Protein AF-A0A1Q6I5L0-F1 (afdb_monomer_lite)

pLDDT: mean 77.35, std 19.8, range [38.97, 95.56]

Secondary structure (DSSP, 8-state):
-HHHHHHHHHHHHHHHHHHHTHHHHTTS-S-------B-TTSPEEE-GGGS-HHHHHHHHH-GGGTT-EEEEEEEESSTTS-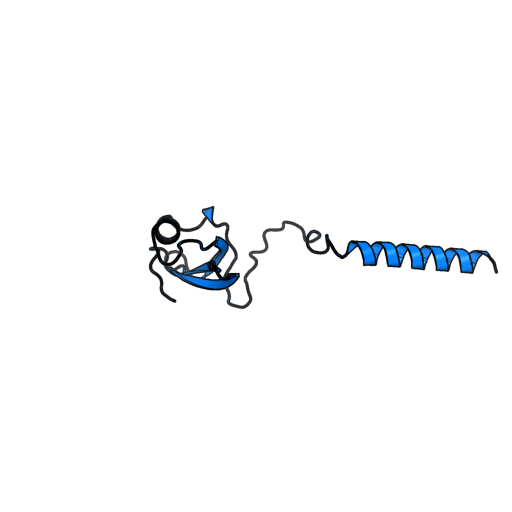EEEEEEE-TTS-EEEEEEETTS-B--

Radius of gyration: 22.48 Å; chains: 1; bounding box: 51×49×53 Å

Foldseek 3Di:
DVVVVVVVVVVVVVVVVVVVVCPPPPPPPDDPPPPQPQDPVRWGWDDPVPAAPQQVCLCVPPPVCVQKDWDTWTWHDDVPFIKIKTWIQHNVRDIDIFIATSNNHTPD

Sequence (108 aa):
MKKIVLALVVAVVACVVVFASQDVKCRQAAVYSSFEQVTPDGFRRIDMQNLPHAVLRTMGTSSSYEGCTFEGAYMMGNPGHETYKIEICNPDRSEGFVLMNGRGEVIK

Structure (mmCIF, N/CA/C/O backbone):
data_AF-A0A1Q6I5L0-F1
#
_entry.id   AF-A0A1Q6I5L0-F1
#
loop_
_atom_site.group_PDB
_atom_site.id
_atom_site.type_symbol
_atom_site.label_atom_id
_atom_site.label_alt_id
_atom_site.label_comp_id
_atom_site.label_asym_id
_atom_site.label_entity_id
_atom_site.label_seq_id
_atom_site.pdbx_PDB_ins_code
_atom_site.Cartn_x
_atom_site.Cartn_y
_atom_site.Cartn_z
_atom_site.occupancy
_atom_site.B_iso_or_equiv
_atom_site.auth_seq_id
_atom_site.auth_comp_id
_atom_site.auth_asym_id
_atom_site.auth_atom_id
_atom_site.pdbx_PDB_model_num
ATOM 1 N N . MET A 1 1 ? 33.584 37.411 41.789 1.00 56.94 1 MET A N 1
ATOM 2 C CA . MET A 1 1 ? 33.238 37.565 40.354 1.00 56.94 1 MET A CA 1
ATOM 3 C C . MET A 1 1 ? 33.597 36.363 39.459 1.00 56.94 1 MET A C 1
ATOM 5 O O . MET A 1 1 ? 32.933 36.190 38.453 1.00 56.94 1 MET A O 1
ATOM 9 N N . LYS A 1 2 ? 34.561 35.481 39.794 1.00 54.94 2 LYS A N 1
ATOM 10 C CA . LYS A 1 2 ? 34.937 34.333 38.923 1.00 54.94 2 LYS A CA 1
ATOM 11 C C . LYS A 1 2 ? 33.932 33.162 38.857 1.00 54.94 2 LYS A C 1
ATOM 13 O O . LYS A 1 2 ? 33.927 32.438 37.871 1.00 54.94 2 LYS A O 1
ATOM 18 N N . LYS A 1 3 ? 33.070 32.973 39.867 1.00 54.59 3 LYS A N 1
ATOM 19 C CA . LYS A 1 3 ? 32.138 31.823 39.916 1.00 54.59 3 LYS A CA 1
ATOM 20 C C . LYS A 1 3 ? 30.926 31.953 38.980 1.00 54.59 3 LYS A C 1
ATOM 22 O O . LYS A 1 3 ? 30.424 30.942 38.510 1.00 54.59 3 LYS A O 1
ATOM 27 N N . ILE A 1 4 ? 30.500 33.183 38.681 1.00 62.97 4 ILE A N 1
ATOM 28 C CA . ILE A 1 4 ? 29.345 33.452 37.806 1.00 62.97 4 ILE A CA 1
ATOM 29 C C . ILE A 1 4 ? 29.703 33.156 36.344 1.00 62.97 4 ILE A C 1
ATOM 31 O O . ILE A 1 4 ? 28.917 32.551 35.625 1.00 62.97 4 ILE A O 1
ATOM 35 N N . VAL A 1 5 ? 30.927 33.504 35.932 1.00 59.72 5 VAL A N 1
ATOM 36 C CA . VAL A 1 5 ? 31.419 33.257 34.567 1.00 59.72 5 VAL A CA 1
ATOM 37 C C . VAL A 1 5 ? 31.544 31.758 34.293 1.00 59.72 5 VAL A C 1
ATOM 39 O O . VAL A 1 5 ? 31.119 31.296 33.240 1.00 59.72 5 VAL A O 1
ATOM 42 N N . LEU A 1 6 ? 32.048 30.981 35.260 1.00 60.00 6 LEU A N 1
ATOM 43 C CA . LEU A 1 6 ? 32.132 29.525 35.119 1.00 60.00 6 LEU A CA 1
ATOM 44 C C . LEU A 1 6 ? 30.745 28.880 34.974 1.00 60.00 6 LEU A C 1
ATOM 46 O O . LEU A 1 6 ? 30.565 28.013 34.126 1.00 60.00 6 LEU A O 1
ATOM 50 N N . ALA A 1 7 ? 29.764 29.325 35.765 1.00 59.91 7 ALA A N 1
ATOM 51 C CA . ALA A 1 7 ? 28.401 28.801 35.701 1.00 59.91 7 ALA A CA 1
ATOM 52 C C . ALA A 1 7 ? 27.729 29.094 34.349 1.00 59.91 7 ALA A C 1
ATOM 54 O O . ALA A 1 7 ? 27.056 28.226 33.798 1.00 59.91 7 ALA A O 1
ATOM 55 N N . LEU A 1 8 ? 27.960 30.283 33.784 1.00 60.88 8 LEU A N 1
ATOM 56 C CA . LEU A 1 8 ? 27.415 30.657 32.481 1.00 60.88 8 LEU A CA 1
ATOM 57 C C . LEU A 1 8 ? 28.020 29.812 31.348 1.00 60.88 8 LEU A C 1
ATOM 59 O O . LEU A 1 8 ? 27.297 29.340 30.478 1.00 60.88 8 LEU A O 1
ATOM 63 N N . VAL A 1 9 ? 29.334 29.565 31.386 1.00 58.66 9 VAL A N 1
ATOM 64 C CA . VAL A 1 9 ? 30.020 28.743 30.375 1.00 58.66 9 VAL A CA 1
ATOM 65 C C . VAL A 1 9 ? 29.548 27.289 30.436 1.00 58.66 9 VAL A C 1
ATOM 67 O O . VAL A 1 9 ? 29.273 26.700 29.396 1.00 58.66 9 VAL A O 1
ATOM 70 N N . VAL A 1 10 ? 29.371 26.724 31.634 1.00 59.53 10 VAL A N 1
ATOM 71 C CA . VAL A 1 10 ? 28.842 25.357 31.793 1.00 59.53 10 VAL A CA 1
ATOM 72 C C . VAL A 1 10 ? 27.399 25.253 31.289 1.00 59.53 10 VAL A C 1
ATOM 74 O O . VAL A 1 10 ? 27.066 24.287 30.606 1.00 59.53 10 VAL A O 1
ATOM 77 N N . ALA A 1 11 ? 26.558 26.257 31.554 1.00 60.03 11 ALA A N 1
ATOM 78 C CA . ALA A 1 11 ? 25.178 26.278 31.072 1.00 60.03 11 ALA A CA 1
ATOM 79 C C . ALA A 1 11 ? 25.093 26.376 29.539 1.00 60.03 11 ALA A C 1
ATOM 81 O O . ALA A 1 11 ? 24.306 25.664 28.919 1.00 60.03 11 ALA A O 1
ATOM 82 N N . VAL A 1 12 ? 25.930 27.208 28.913 1.00 58.88 12 VAL A N 1
ATOM 83 C CA . VAL A 1 12 ? 25.960 27.356 27.449 1.00 58.88 12 VAL A CA 1
ATOM 84 C C . VAL A 1 12 ? 26.507 26.094 26.780 1.00 58.88 12 VAL A C 1
ATOM 86 O O . VAL A 1 12 ? 25.916 25.623 25.813 1.00 58.88 12 VAL A O 1
ATOM 89 N N . VAL A 1 13 ? 27.569 25.486 27.322 1.00 56.56 13 VAL A N 1
ATOM 90 C CA . VAL A 1 13 ? 28.119 24.224 26.796 1.00 56.56 13 VAL A CA 1
ATOM 91 C C . VAL A 1 13 ? 27.100 23.087 26.921 1.00 56.56 13 VAL A C 1
ATOM 93 O O . VAL A 1 13 ? 26.912 22.341 25.965 1.00 56.56 13 VAL A O 1
ATOM 96 N N . ALA A 1 14 ? 26.363 22.995 28.033 1.00 55.25 14 ALA A N 1
ATOM 97 C CA . ALA A 1 14 ? 25.277 22.023 28.171 1.00 55.25 14 ALA A CA 1
ATOM 98 C C . ALA A 1 14 ? 24.146 22.258 27.150 1.00 55.25 14 ALA A C 1
ATOM 100 O O . ALA A 1 14 ? 23.644 21.303 26.561 1.00 55.25 14 ALA A O 1
ATOM 101 N N . CYS A 1 15 ? 23.783 23.516 26.883 1.00 55.28 15 CYS A N 1
ATOM 102 C CA . CYS A 1 15 ? 22.746 23.854 25.906 1.00 55.28 15 CYS A CA 1
ATOM 103 C C . CYS A 1 15 ? 23.163 23.497 24.466 1.00 55.28 15 CYS A C 1
ATOM 105 O O . CYS A 1 15 ? 22.363 22.964 23.699 1.00 55.2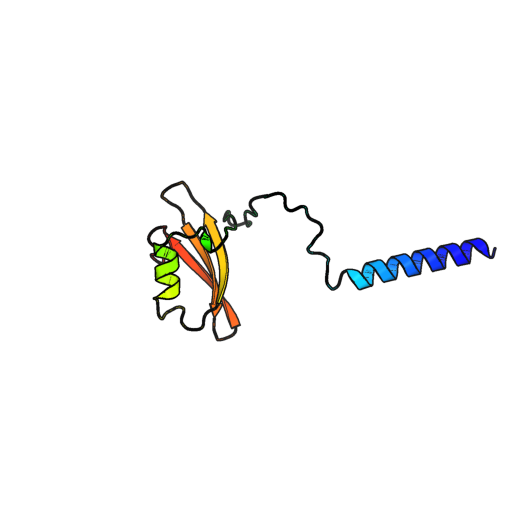8 15 CYS A O 1
ATOM 107 N N . VAL A 1 16 ? 24.433 23.717 24.107 1.00 53.78 16 VAL A N 1
ATOM 108 C CA . VAL A 1 16 ? 24.966 23.406 22.768 1.00 53.78 16 VAL A CA 1
ATOM 109 C C . VAL A 1 16 ? 25.084 21.892 22.536 1.00 53.78 16 VAL A C 1
ATOM 111 O O . VAL A 1 16 ? 24.785 21.424 21.439 1.00 53.78 16 VAL A O 1
ATOM 114 N N . VAL A 1 17 ? 25.430 21.099 23.559 1.00 52.78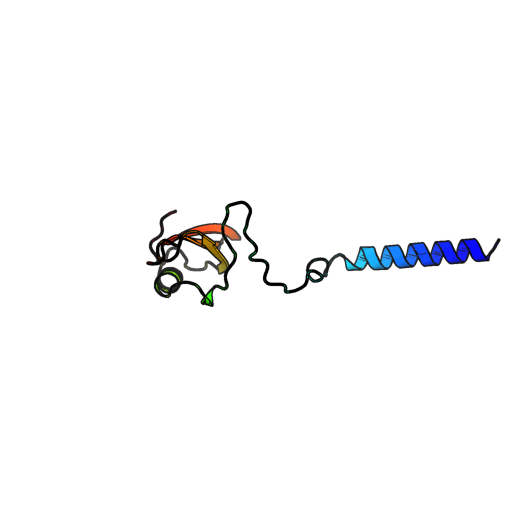 17 VAL A N 1
ATOM 115 C CA . VAL A 1 17 ? 25.481 19.623 23.450 1.00 52.78 17 VAL A CA 1
ATOM 116 C C . VAL A 1 17 ? 24.079 19.015 23.289 1.00 52.78 17 VAL A C 1
ATOM 118 O O . VAL A 1 17 ? 23.911 18.031 22.563 1.00 52.78 17 VAL A O 1
ATOM 121 N N . VAL A 1 18 ? 23.055 19.626 23.898 1.00 50.69 18 VAL A N 1
ATOM 122 C CA . VAL A 1 18 ? 21.653 19.226 23.700 1.00 50.69 18 VAL A CA 1
ATOM 123 C C . VAL A 1 18 ? 21.173 19.585 22.291 1.00 50.69 18 VAL A C 1
ATOM 125 O O . VAL A 1 18 ? 20.559 18.738 21.653 1.00 50.69 18 VAL A O 1
ATOM 128 N N . PHE A 1 19 ? 21.505 20.768 21.763 1.00 49.09 19 PHE A N 1
ATOM 129 C CA . PHE A 1 19 ? 21.096 21.183 20.411 1.00 49.09 19 PHE A CA 1
ATOM 130 C C . PHE A 1 19 ? 21.821 20.435 19.278 1.00 49.09 19 PHE A C 1
ATOM 132 O O . PHE A 1 19 ? 21.206 20.171 18.251 1.00 49.09 19 PHE A O 1
ATOM 139 N N . ALA A 1 20 ? 23.075 20.010 19.465 1.00 48.03 20 ALA A N 1
ATOM 140 C CA . ALA A 1 20 ? 23.793 19.207 18.466 1.00 48.03 20 ALA A CA 1
ATOM 141 C C . ALA A 1 20 ? 23.367 17.721 18.437 1.00 48.03 20 ALA A C 1
ATOM 143 O O . ALA A 1 20 ? 23.617 17.031 17.454 1.00 48.03 20 ALA A O 1
ATOM 144 N N . SER A 1 21 ? 22.701 17.219 19.486 1.00 49.84 21 SER A N 1
ATOM 145 C CA . SER A 1 21 ? 22.176 15.839 19.535 1.00 49.84 21 SER A CA 1
ATOM 146 C C . SER A 1 21 ? 20.725 15.712 19.050 1.00 49.84 21 SER A C 1
ATOM 148 O O . SER A 1 21 ? 20.213 14.595 18.932 1.00 49.84 21 SER A O 1
ATOM 150 N N . GLN A 1 22 ? 20.051 16.828 18.743 1.00 44.88 22 GLN A N 1
ATOM 151 C CA . GLN A 1 22 ? 18.711 16.800 18.140 1.00 44.88 22 GLN A CA 1
ATOM 152 C C . GLN A 1 22 ? 18.727 16.429 16.650 1.00 44.88 22 GLN A C 1
ATOM 154 O O . GLN A 1 22 ? 17.664 16.169 16.094 1.00 44.88 22 GLN A O 1
ATOM 159 N N . ASP A 1 23 ? 19.903 16.307 16.028 1.00 46.38 23 ASP A N 1
ATOM 160 C CA . ASP A 1 23 ? 20.017 16.011 14.595 1.00 46.38 23 ASP A CA 1
ATOM 161 C C . ASP A 1 23 ? 19.859 14.517 14.239 1.00 46.38 23 ASP A C 1
ATOM 163 O O . ASP A 1 23 ? 19.703 14.174 13.075 1.00 46.38 23 ASP A O 1
ATOM 167 N N . VAL A 1 24 ? 19.828 13.590 15.212 1.00 47.16 24 VAL A N 1
ATOM 168 C CA . VAL A 1 24 ? 19.662 12.144 14.902 1.00 47.16 24 VAL A CA 1
ATOM 169 C C . VAL A 1 24 ? 18.684 11.411 15.838 1.00 47.16 24 VAL A C 1
ATOM 171 O O . VAL A 1 24 ? 18.398 10.231 15.642 1.00 47.16 24 VAL A O 1
ATOM 174 N N . LYS A 1 25 ? 18.112 12.064 16.866 1.00 43.06 25 LYS A N 1
ATOM 175 C CA . LYS A 1 25 ? 17.346 11.327 17.897 1.00 43.06 25 LYS A CA 1
ATOM 176 C C . LYS A 1 25 ? 16.157 12.040 18.546 1.00 43.06 25 LYS A C 1
ATOM 178 O O . LYS A 1 25 ? 15.668 11.579 19.573 1.00 43.06 25 LYS A O 1
ATOM 183 N N . CYS A 1 26 ? 15.591 13.070 17.917 1.00 44.16 26 CYS A N 1
ATOM 184 C CA . CYS A 1 26 ? 14.287 13.639 18.306 1.00 44.16 26 CYS A CA 1
ATOM 185 C C . CYS A 1 26 ? 13.084 12.911 17.670 1.00 44.16 26 CYS A C 1
ATOM 187 O O . CYS A 1 26 ? 12.079 13.525 17.324 1.00 44.16 26 CYS A O 1
ATOM 189 N N . ARG A 1 27 ? 13.165 11.579 17.541 1.00 46.88 27 ARG A N 1
ATOM 190 C CA . ARG A 1 27 ? 12.024 10.702 17.208 1.00 46.88 27 ARG A CA 1
ATOM 191 C C . ARG A 1 27 ? 11.886 9.477 18.116 1.00 46.88 27 ARG A C 1
ATOM 193 O O . ARG A 1 27 ? 11.109 8.583 17.812 1.00 46.88 27 ARG A O 1
ATOM 200 N N . GLN A 1 28 ? 12.596 9.424 19.244 1.00 45.25 28 GLN A N 1
ATOM 201 C CA . GLN A 1 28 ? 12.576 8.234 20.104 1.00 45.25 28 GLN A CA 1
ATOM 202 C C . GLN A 1 28 ? 12.460 8.563 21.597 1.00 45.25 28 GLN A C 1
ATOM 204 O O . GLN A 1 28 ? 13.089 7.937 22.440 1.00 45.25 28 GLN A O 1
ATOM 209 N N . ALA A 1 29 ? 11.652 9.564 21.936 1.00 41.88 29 ALA A N 1
ATOM 210 C CA . ALA A 1 29 ? 11.187 9.775 23.306 1.00 41.88 29 ALA A CA 1
ATOM 211 C C . ALA A 1 29 ? 9.689 10.095 23.320 1.00 41.88 29 ALA A C 1
ATOM 213 O O . ALA A 1 29 ? 9.229 11.027 23.964 1.00 41.88 29 ALA A O 1
ATOM 214 N N . ALA A 1 30 ? 8.918 9.297 22.593 1.00 38.97 30 ALA A N 1
ATOM 215 C CA . ALA A 1 30 ? 7.547 9.017 22.962 1.00 38.97 30 ALA A CA 1
ATOM 216 C C . ALA A 1 30 ? 7.490 7.501 23.076 1.00 38.97 30 ALA A C 1
ATOM 218 O O . ALA A 1 30 ? 7.570 6.788 22.081 1.00 38.97 30 ALA A O 1
ATOM 219 N N . VAL A 1 31 ? 7.548 7.037 24.322 1.00 40.66 31 VAL A N 1
ATOM 220 C CA . VAL A 1 31 ? 6.749 5.929 24.834 1.00 40.66 31 VAL A CA 1
ATOM 221 C C . VAL A 1 31 ? 6.069 5.153 23.705 1.00 40.66 31 VAL A C 1
ATOM 223 O O . VAL A 1 31 ? 5.144 5.660 23.074 1.00 40.66 31 VAL A O 1
ATOM 226 N N . TYR A 1 32 ? 6.524 3.922 23.485 1.00 39.41 32 TYR A N 1
ATOM 227 C CA . TYR A 1 32 ? 5.823 2.871 22.747 1.00 39.41 32 TYR A CA 1
ATOM 228 C C . TYR A 1 32 ? 4.523 2.525 23.507 1.00 39.41 32 TYR A C 1
ATOM 230 O O . TYR A 1 32 ? 4.332 1.432 24.022 1.00 39.41 32 TYR A O 1
ATOM 238 N N . SER A 1 33 ? 3.663 3.521 23.690 1.00 39.72 33 SER A N 1
ATOM 239 C CA . SER A 1 33 ? 2.264 3.355 23.999 1.00 39.72 33 SER A CA 1
ATOM 240 C C . SER A 1 33 ? 1.630 3.349 22.631 1.00 39.72 33 SER A C 1
ATOM 242 O O . SER A 1 33 ? 1.791 4.297 21.863 1.00 39.72 33 SER A O 1
ATOM 244 N N . SER A 1 34 ? 1.003 2.230 22.323 1.00 46.91 34 SER A N 1
ATOM 245 C CA . SER A 1 34 ? 0.106 1.970 21.211 1.00 46.91 34 SER A CA 1
ATOM 246 C C . SER A 1 34 ? -1.030 2.997 21.154 1.00 46.91 34 SER A C 1
ATOM 248 O O . SER A 1 34 ? -2.199 2.664 21.329 1.00 46.91 34 SER A O 1
ATOM 250 N N . PHE A 1 35 ? -0.704 4.267 20.956 1.00 43.38 35 PHE A N 1
ATOM 251 C CA . PHE A 1 35 ? -1.645 5.219 20.422 1.00 43.38 35 PHE A CA 1
ATOM 252 C C . PHE A 1 35 ? -1.727 4.852 18.955 1.00 43.38 35 PHE A C 1
ATOM 254 O O . PHE A 1 35 ? -0.743 5.007 18.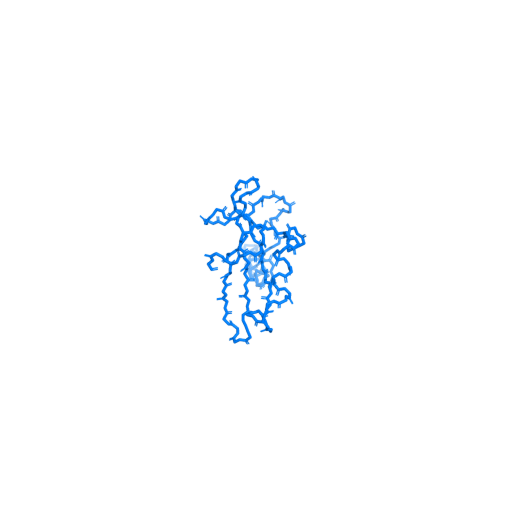229 1.00 43.38 35 PHE A O 1
ATOM 261 N N . GLU A 1 36 ? -2.861 4.284 18.549 1.00 52.59 36 GLU A N 1
ATOM 262 C CA . GLU A 1 36 ? -3.234 4.227 17.144 1.00 52.59 36 GLU A CA 1
ATOM 263 C C . GLU A 1 36 ? -2.934 5.616 16.574 1.00 52.59 36 GLU A C 1
ATOM 265 O O . GLU A 1 36 ? -3.588 6.599 16.924 1.00 52.59 36 GLU A O 1
ATOM 270 N N . GLN A 1 37 ? -1.851 5.729 15.799 1.00 56.62 37 GLN A N 1
ATOM 271 C CA . GLN A 1 37 ? -1.526 6.957 15.094 1.00 56.62 37 GLN A CA 1
ATOM 272 C C . GLN A 1 37 ? -2.563 7.055 13.990 1.00 56.62 37 GLN A C 1
ATOM 274 O O . GLN A 1 37 ? -2.374 6.553 12.883 1.00 56.62 37 GLN A O 1
ATOM 279 N N . VAL A 1 38 ? -3.709 7.607 14.373 1.00 62.84 38 VAL A N 1
ATOM 280 C CA . VAL A 1 38 ? -4.758 8.007 13.464 1.00 62.84 38 VAL A CA 1
ATOM 281 C C . VAL A 1 38 ? -4.239 9.266 12.794 1.00 62.84 38 VAL A C 1
ATOM 283 O O . VAL A 1 38 ? -4.021 10.293 13.441 1.00 62.84 38 VAL A O 1
ATOM 286 N N . THR A 1 39 ? -3.947 9.159 11.507 1.00 74.62 39 THR A N 1
ATOM 287 C CA . THR A 1 39 ? -3.594 10.303 10.681 1.00 74.62 39 THR A CA 1
ATOM 288 C C . THR A 1 39 ? -4.794 11.260 10.602 1.00 74.62 39 THR A C 1
ATOM 290 O O . THR A 1 39 ? -5.931 10.853 10.850 1.00 74.62 39 THR A O 1
ATOM 293 N N . PRO A 1 40 ? -4.595 12.553 10.286 1.00 71.88 40 PRO A N 1
ATOM 294 C CA . PRO A 1 40 ? -5.688 13.535 10.255 1.00 71.88 40 PRO A CA 1
ATOM 295 C C . PRO A 1 40 ? -6.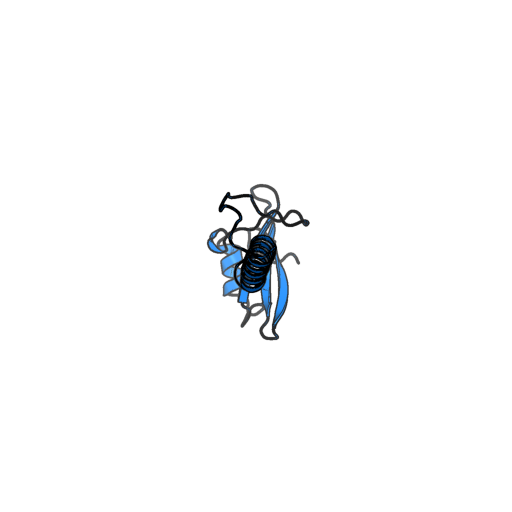841 13.182 9.297 1.00 71.88 40 PRO A C 1
ATOM 297 O O . PRO A 1 40 ? -7.944 13.698 9.447 1.00 71.88 40 PRO A O 1
ATOM 300 N N . ASP A 1 41 ? -6.588 12.305 8.324 1.00 82.31 41 ASP A N 1
ATOM 301 C CA . ASP A 1 41 ? -7.570 11.735 7.393 1.00 82.31 41 ASP A CA 1
ATOM 302 C C . ASP A 1 41 ? -8.364 10.544 7.980 1.00 82.31 41 ASP A C 1
ATOM 304 O O . ASP A 1 41 ? -9.204 9.971 7.293 1.00 82.31 41 ASP A O 1
ATOM 308 N N . GLY A 1 42 ? -8.136 10.192 9.248 1.00 86.06 42 GLY A N 1
ATOM 309 C CA . GLY A 1 42 ? -8.859 9.159 9.989 1.00 86.06 42 GLY A CA 1
ATOM 310 C C . GLY A 1 42 ? -8.355 7.730 9.767 1.00 86.06 42 GLY A C 1
ATOM 311 O O . GLY A 1 42 ? -8.946 6.786 10.294 1.00 86.06 42 GLY A O 1
ATOM 312 N N . PHE A 1 43 ? -7.260 7.555 9.029 1.00 91.38 43 PHE A N 1
ATOM 313 C CA . PHE A 1 43 ? -6.611 6.261 8.851 1.00 91.38 43 PHE A CA 1
ATOM 314 C C . PHE A 1 43 ? -5.712 5.931 10.045 1.00 91.38 43 PHE A C 1
ATOM 316 O O . PHE A 1 43 ? -4.878 6.731 10.449 1.00 91.38 43 PHE A O 1
ATOM 323 N N . ARG A 1 44 ? -5.827 4.730 10.610 1.00 91.19 44 ARG A N 1
ATOM 324 C CA . ARG A 1 44 ? -4.883 4.248 11.630 1.00 91.19 44 ARG A CA 1
ATOM 325 C C . ARG A 1 44 ? -3.742 3.489 10.979 1.00 91.19 44 ARG A C 1
ATOM 327 O O . ARG A 1 44 ? -3.983 2.630 10.131 1.00 91.19 44 ARG A O 1
ATOM 334 N N . ARG A 1 45 ? -2.507 3.760 11.394 1.00 91.19 45 ARG A N 1
ATOM 335 C CA . ARG A 1 45 ? -1.350 2.985 10.933 1.00 91.19 45 ARG A CA 1
ATOM 336 C C . ARG A 1 45 ? -1.428 1.542 11.433 1.00 91.19 45 ARG A C 1
ATOM 338 O O . ARG A 1 45 ? -1.739 1.306 12.599 1.00 91.19 45 ARG A O 1
ATOM 345 N N . ILE A 1 46 ? -1.134 0.592 10.553 1.00 92.19 46 ILE A N 1
ATOM 346 C CA . ILE A 1 46 ? -1.063 -0.840 10.853 1.00 92.19 46 ILE A CA 1
ATOM 347 C C . ILE A 1 46 ? 0.249 -1.418 10.323 1.00 92.19 46 ILE A C 1
ATOM 349 O O . ILE A 1 46 ? 0.849 -0.883 9.390 1.00 92.19 46 ILE A O 1
ATOM 353 N N . ASP A 1 47 ? 0.683 -2.540 10.889 1.00 91.31 47 ASP A N 1
ATOM 354 C CA . ASP A 1 47 ? 1.770 -3.305 10.288 1.00 91.31 47 ASP A CA 1
ATOM 355 C C . ASP A 1 47 ? 1.325 -3.888 8.946 1.00 91.31 47 ASP A C 1
ATOM 357 O O . ASP A 1 47 ? 0.204 -4.379 8.805 1.00 91.31 47 ASP A O 1
ATOM 361 N N . MET A 1 48 ? 2.238 -3.918 7.976 1.00 89.75 48 MET A N 1
ATOM 362 C CA . MET A 1 48 ? 2.017 -4.545 6.664 1.00 89.75 48 MET A CA 1
ATOM 363 C C . MET A 1 48 ? 1.542 -6.000 6.783 1.00 89.75 48 MET A C 1
ATOM 365 O O . MET A 1 48 ? 0.760 -6.478 5.971 1.00 89.75 48 MET A O 1
ATOM 369 N N . GLN A 1 49 ? 1.978 -6.697 7.833 1.00 90.81 49 GLN A N 1
ATOM 370 C CA . GLN A 1 49 ? 1.614 -8.087 8.125 1.00 90.81 49 GLN A CA 1
ATOM 371 C C . GLN A 1 49 ? 0.134 -8.247 8.509 1.00 90.81 49 GLN A C 1
ATOM 373 O O . GLN A 1 49 ? -0.420 -9.332 8.365 1.00 90.81 49 GLN A O 1
ATOM 378 N N . ASN A 1 50 ? -0.505 -7.166 8.971 1.00 91.50 50 ASN A N 1
ATOM 379 C CA . ASN A 1 50 ? -1.913 -7.138 9.362 1.00 91.50 50 ASN A CA 1
ATOM 380 C C . ASN A 1 50 ? -2.841 -6.807 8.181 1.00 91.50 50 ASN A C 1
ATOM 382 O O . ASN A 1 50 ? -4.056 -6.696 8.363 1.00 91.50 50 ASN A O 1
ATOM 386 N N . LEU A 1 51 ? -2.292 -6.620 6.975 1.00 93.62 51 LEU A N 1
ATOM 387 C CA . LEU A 1 51 ? -3.092 -6.465 5.767 1.00 93.62 51 LEU A CA 1
ATOM 388 C C . LEU A 1 51 ? -3.777 -7.790 5.394 1.00 93.62 51 LEU A C 1
ATOM 390 O O . LEU A 1 51 ? -3.189 -8.863 5.551 1.00 93.62 51 LEU A O 1
ATOM 394 N N . PRO A 1 52 ? -4.996 -7.741 4.830 1.00 94.12 52 PRO A N 1
ATOM 395 C CA . PRO A 1 52 ? -5.649 -8.923 4.295 1.00 94.12 52 PRO A CA 1
ATOM 396 C C . PRO A 1 52 ? -4.776 -9.613 3.252 1.00 94.12 52 PRO A C 1
ATOM 398 O O . PRO A 1 52 ? -4.157 -8.962 2.407 1.00 94.12 52 PRO A O 1
ATOM 401 N N . HIS A 1 53 ? -4.812 -10.945 3.228 1.00 95.31 53 HIS A N 1
ATOM 402 C CA . HIS A 1 53 ? -4.087 -11.730 2.226 1.00 95.31 53 HIS A CA 1
ATOM 403 C C . HIS A 1 53 ? -4.401 -11.311 0.787 1.00 95.31 53 HIS A C 1
ATOM 405 O O . HIS A 1 53 ? -3.535 -11.405 -0.077 1.00 95.31 53 HIS A O 1
ATOM 411 N N . ALA A 1 54 ? -5.625 -10.852 0.522 1.00 94.50 54 ALA A N 1
ATOM 412 C CA . ALA A 1 54 ? -6.017 -10.382 -0.798 1.00 94.50 54 ALA A CA 1
ATOM 413 C C . ALA A 1 54 ? -5.295 -9.080 -1.192 1.00 94.50 54 ALA A C 1
ATOM 415 O O . ALA A 1 54 ? -4.805 -8.979 -2.311 1.00 94.50 54 ALA A O 1
ATOM 416 N N . VAL A 1 55 ? -5.143 -8.137 -0.255 1.00 95.00 55 VAL A N 1
ATOM 417 C CA . VAL A 1 55 ? -4.381 -6.892 -0.453 1.00 95.00 55 VAL A CA 1
ATOM 418 C C . VAL A 1 55 ? -2.900 -7.203 -0.678 1.00 95.00 55 VAL A C 1
ATOM 420 O O . VAL A 1 55 ? -2.331 -6.782 -1.682 1.00 95.00 55 VAL A O 1
ATOM 423 N N . LEU A 1 56 ? -2.301 -8.028 0.190 1.00 94.44 56 LEU A N 1
ATOM 424 C CA . LEU A 1 56 ? -0.904 -8.461 0.051 1.00 94.44 56 LEU A CA 1
ATOM 425 C C . LEU A 1 56 ? -0.647 -9.169 -1.283 1.00 94.44 56 LEU A C 1
ATOM 427 O O . LEU A 1 56 ? 0.384 -8.951 -1.918 1.00 94.44 56 LEU A O 1
ATOM 431 N N . ARG A 1 57 ? -1.598 -9.998 -1.731 1.00 94.50 57 ARG A N 1
ATOM 432 C CA . ARG A 1 57 ? -1.528 -10.651 -3.038 1.00 94.50 57 ARG A CA 1
ATOM 433 C C . ARG A 1 57 ? -1.516 -9.615 -4.155 1.00 94.50 57 ARG A C 1
ATOM 435 O O . ARG A 1 57 ? -0.590 -9.645 -4.952 1.00 94.50 57 ARG A O 1
ATOM 442 N N . THR A 1 58 ? -2.483 -8.697 -4.193 1.00 93.69 58 THR A N 1
ATOM 443 C CA . THR A 1 58 ? -2.550 -7.650 -5.226 1.00 93.69 58 THR A CA 1
ATOM 444 C C . THR A 1 58 ? -1.256 -6.841 -5.290 1.00 93.69 58 THR A C 1
ATOM 446 O O . THR A 1 58 ? -0.734 -6.613 -6.379 1.00 93.69 58 THR A O 1
ATOM 449 N N . MET A 1 59 ? -0.704 -6.469 -4.135 1.00 92.12 59 MET A N 1
ATOM 450 C CA . MET A 1 59 ? 0.564 -5.742 -4.038 1.00 92.12 59 MET A CA 1
ATOM 451 C C . MET A 1 59 ? 1.743 -6.531 -4.620 1.00 92.12 59 MET A C 1
ATOM 453 O O . MET A 1 59 ? 2.580 -5.951 -5.301 1.00 92.12 59 MET A O 1
ATOM 457 N N . GLY A 1 60 ? 1.805 -7.843 -4.377 1.00 90.56 60 GLY A N 1
ATOM 458 C CA . GLY A 1 60 ? 2.900 -8.696 -4.848 1.00 90.56 60 GLY A CA 1
ATOM 459 C C . GLY A 1 60 ? 2.749 -9.236 -6.275 1.00 90.56 60 GLY A C 1
ATOM 460 O O . GLY A 1 60 ? 3.738 -9.665 -6.860 1.00 90.56 60 GLY A O 1
ATOM 461 N N . THR A 1 61 ? 1.535 -9.262 -6.835 1.00 90.94 61 THR A N 1
ATOM 462 C CA . THR A 1 61 ? 1.270 -9.863 -8.158 1.00 90.94 61 THR A CA 1
ATOM 463 C C . THR A 1 61 ? 0.922 -8.857 -9.248 1.00 90.94 61 THR A C 1
ATOM 465 O O . THR A 1 61 ? 0.938 -9.220 -10.421 1.00 90.94 61 THR A O 1
ATOM 468 N N . SER A 1 62 ? 0.548 -7.625 -8.896 1.00 91.12 62 SER A N 1
ATOM 469 C CA . SER A 1 62 ? 0.201 -6.609 -9.891 1.00 91.12 62 SER A CA 1
ATOM 470 C C . SER A 1 62 ? 1.456 -5.978 -10.485 1.00 91.12 62 SER A C 1
ATOM 472 O O . SER A 1 62 ? 2.294 -5.447 -9.759 1.00 91.12 62 SER A O 1
ATOM 474 N N . SER A 1 63 ? 1.545 -5.948 -11.816 1.00 91.88 63 SER A N 1
ATOM 475 C CA . SER A 1 63 ? 2.612 -5.240 -12.534 1.00 91.88 63 SER A CA 1
ATOM 476 C C . SER A 1 63 ? 2.585 -3.726 -12.297 1.00 91.88 63 SER A C 1
ATOM 478 O O . SER A 1 63 ? 3.583 -3.053 -12.517 1.00 91.88 63 SER A O 1
ATOM 480 N N . SER A 1 64 ? 1.463 -3.171 -11.821 1.00 87.81 64 SER A N 1
ATOM 481 C CA . SER A 1 64 ? 1.359 -1.750 -11.462 1.00 87.81 64 SER A CA 1
ATOM 482 C C . SER A 1 64 ? 2.284 -1.338 -10.315 1.00 87.81 64 SER A C 1
ATOM 484 O O . SER A 1 64 ? 2.511 -0.146 -10.145 1.00 87.81 64 SER A O 1
ATOM 486 N N . TYR A 1 65 ? 2.790 -2.297 -9.534 1.00 90.38 65 TYR A N 1
ATOM 487 C CA . TYR A 1 65 ? 3.693 -2.045 -8.409 1.00 90.38 65 TYR A CA 1
ATOM 488 C C . TYR A 1 65 ? 5.100 -2.605 -8.646 1.00 90.38 65 TYR A C 1
ATOM 490 O O . TYR A 1 65 ? 5.879 -2.759 -7.706 1.00 90.38 65 TYR A O 1
ATOM 498 N N . GLU A 1 66 ? 5.437 -2.949 -9.891 1.00 91.88 66 GLU A N 1
ATOM 499 C CA . GLU A 1 66 ? 6.758 -3.470 -10.222 1.00 91.88 66 GLU A CA 1
ATOM 500 C C . GLU A 1 66 ? 7.843 -2.420 -9.939 1.00 91.88 66 GLU A C 1
ATOM 502 O O . GLU A 1 66 ? 7.797 -1.292 -10.428 1.00 91.88 66 GLU A O 1
ATOM 507 N N . GLY A 1 67 ? 8.823 -2.793 -9.113 1.00 91.06 67 GLY A N 1
ATOM 508 C CA . GLY A 1 67 ? 9.895 -1.894 -8.683 1.00 91.06 67 GLY A CA 1
ATOM 509 C C . GLY A 1 67 ? 9.481 -0.852 -7.638 1.00 91.06 67 GLY A C 1
ATOM 510 O O . GLY A 1 67 ? 10.330 -0.069 -7.216 1.00 91.06 67 GLY A O 1
ATOM 511 N N . CYS A 1 68 ? 8.221 -0.844 -7.199 1.00 93.06 68 CYS A N 1
ATOM 512 C CA . CYS A 1 68 ? 7.781 0.007 -6.103 1.00 93.06 68 CYS A CA 1
ATOM 513 C C . CYS A 1 68 ? 8.199 -0.571 -4.741 1.00 93.06 68 CYS A C 1
ATOM 515 O O . CYS A 1 68 ? 8.250 -1.790 -4.554 1.00 93.06 68 CYS A O 1
ATOM 517 N N . THR A 1 69 ? 8.436 0.300 -3.759 1.00 92.94 69 THR A N 1
ATOM 518 C CA . THR A 1 69 ? 8.552 -0.089 -2.346 1.00 92.94 69 THR A CA 1
ATOM 519 C C . THR A 1 69 ? 7.293 0.300 -1.585 1.00 92.94 69 THR A C 1
ATOM 521 O O . THR A 1 69 ? 6.608 1.262 -1.928 1.00 92.94 69 THR A O 1
ATOM 524 N N . PHE A 1 70 ? 6.968 -0.473 -0.552 1.00 93.12 70 PHE A N 1
ATOM 525 C CA . PHE A 1 70 ? 5.816 -0.223 0.305 1.00 93.12 70 PHE A CA 1
ATOM 526 C C . PHE A 1 70 ? 6.304 0.258 1.668 1.00 93.12 70 PHE A C 1
ATOM 528 O O . PHE A 1 70 ? 6.913 -0.506 2.416 1.00 93.12 70 PHE A O 1
ATOM 535 N N . GLU A 1 71 ? 6.039 1.523 1.978 1.00 91.12 71 GLU A N 1
ATOM 536 C CA . GLU A 1 71 ? 6.616 2.221 3.136 1.00 91.12 71 GLU A CA 1
ATOM 537 C C . GLU A 1 71 ? 5.678 2.215 4.354 1.00 91.12 71 GLU A C 1
ATOM 539 O O . GLU A 1 71 ? 6.107 2.308 5.511 1.00 91.12 71 GLU A O 1
ATOM 544 N N . GLY A 1 72 ? 4.373 2.072 4.114 1.00 91.31 72 GLY A N 1
ATOM 545 C CA . GLY A 1 72 ? 3.368 2.149 5.163 1.00 91.31 72 GLY A CA 1
ATOM 546 C C . GLY A 1 72 ? 2.035 1.536 4.766 1.00 91.31 72 GLY A C 1
ATOM 547 O O . GLY A 1 72 ? 1.645 1.541 3.601 1.00 91.31 72 GLY A O 1
ATOM 548 N N . ALA A 1 73 ? 1.321 1.033 5.768 1.00 94.44 73 ALA A N 1
ATOM 549 C CA . ALA A 1 73 ? -0.043 0.556 5.637 1.00 94.44 73 ALA A CA 1
ATOM 550 C C . ALA A 1 73 ? -0.918 1.200 6.705 1.00 94.44 73 ALA A C 1
ATOM 552 O O . ALA A 1 73 ? -0.521 1.363 7.861 1.00 94.44 73 ALA A O 1
ATOM 553 N N . TYR A 1 74 ? -2.132 1.548 6.309 1.00 93.94 74 TYR A N 1
ATOM 554 C CA . TYR A 1 74 ? -3.123 2.138 7.183 1.00 93.94 74 TYR A CA 1
ATOM 555 C C . TYR A 1 74 ? -4.491 1.544 6.891 1.00 93.94 74 TYR A C 1
ATOM 557 O O . TYR A 1 74 ? -4.758 1.067 5.789 1.00 93.94 74 TYR A O 1
ATOM 565 N N . MET A 1 75 ? -5.369 1.591 7.880 1.00 93.25 75 MET A N 1
ATOM 566 C CA . MET A 1 75 ? -6.724 1.066 7.796 1.00 93.25 75 MET A CA 1
ATOM 567 C C . MET A 1 75 ? -7.716 2.124 8.268 1.00 93.25 75 MET A C 1
ATOM 569 O O . MET A 1 75 ? -7.450 2.857 9.215 1.00 93.25 75 MET A O 1
ATOM 573 N N . MET A 1 76 ? -8.878 2.178 7.637 1.00 92.44 76 MET A N 1
ATOM 574 C CA . MET A 1 76 ? -10.010 2.990 8.067 1.00 92.44 76 MET A CA 1
ATOM 575 C C . MET A 1 76 ? -11.307 2.227 7.815 1.00 92.44 76 MET A C 1
ATOM 577 O O . MET A 1 76 ? -11.381 1.432 6.884 1.00 92.44 76 MET A O 1
ATOM 581 N N . GLY A 1 77 ? -12.343 2.495 8.603 1.00 88.31 77 GLY A N 1
ATOM 582 C CA . GLY A 1 77 ? -13.680 1.946 8.383 1.00 88.31 77 GLY A CA 1
ATOM 583 C C . GLY A 1 77 ? -14.105 0.932 9.437 1.00 88.31 77 GLY A C 1
ATOM 584 O O . GLY A 1 77 ? -13.407 0.683 10.419 1.00 88.31 77 GLY A O 1
ATOM 585 N N . ASN A 1 78 ? -15.303 0.391 9.236 1.00 85.44 78 ASN A N 1
ATOM 586 C CA . ASN A 1 78 ? -15.919 -0.564 10.150 1.00 85.44 78 ASN A CA 1
ATOM 587 C C . ASN A 1 78 ? -15.449 -1.994 9.851 1.00 85.44 78 ASN A C 1
ATOM 589 O O . ASN A 1 78 ? -15.120 -2.278 8.697 1.00 85.44 78 ASN A O 1
ATOM 593 N N . PRO A 1 79 ? -15.503 -2.906 10.841 1.00 82.69 79 PRO A N 1
ATOM 594 C CA . PRO A 1 79 ? -15.241 -4.324 10.630 1.00 82.69 79 PRO A CA 1
ATOM 595 C C . PRO A 1 79 ? -16.004 -4.895 9.424 1.00 82.69 79 PRO A C 1
ATOM 597 O O . PRO A 1 79 ? -17.230 -4.787 9.362 1.00 82.69 79 PRO A O 1
ATOM 600 N N . GLY A 1 80 ? -15.290 -5.481 8.464 1.00 84.00 80 GLY A N 1
ATOM 601 C CA . GLY A 1 80 ? -15.841 -6.032 7.217 1.00 84.00 80 GLY A CA 1
ATOM 602 C C . GLY A 1 80 ? -16.028 -5.029 6.068 1.00 84.00 80 GLY A C 1
ATOM 603 O O . GLY A 1 80 ? -16.364 -5.436 4.954 1.00 84.00 80 GLY A O 1
ATOM 604 N N . HIS A 1 81 ? -15.805 -3.736 6.310 1.00 88.56 81 HIS A N 1
ATOM 605 C CA . HIS A 1 81 ? -15.865 -2.655 5.320 1.00 88.56 81 HIS A CA 1
ATOM 606 C C . HIS A 1 81 ? -14.623 -1.759 5.397 1.00 88.56 81 HIS A C 1
ATOM 608 O O . HIS A 1 81 ? -14.685 -0.550 5.157 1.00 88.56 81 HIS A O 1
ATOM 614 N N . GLU A 1 82 ? -13.490 -2.347 5.765 1.00 92.94 82 GLU A N 1
ATOM 615 C CA . GLU A 1 82 ? -12.240 -1.631 5.902 1.00 92.94 82 GLU A CA 1
ATOM 616 C C . GLU A 1 82 ? -11.694 -1.209 4.536 1.00 92.94 82 GLU A C 1
ATOM 618 O O . GLU A 1 82 ? -11.683 -1.960 3.554 1.00 92.94 82 GLU A O 1
ATOM 623 N N . THR A 1 83 ? -11.203 0.022 4.504 1.00 95.06 83 THR A N 1
ATOM 624 C CA . THR A 1 83 ? -10.373 0.569 3.443 1.00 95.06 83 THR A CA 1
ATOM 625 C C . THR A 1 83 ? -8.933 0.586 3.921 1.00 95.06 83 THR A C 1
ATOM 627 O O . THR A 1 83 ? -8.627 1.084 5.005 1.00 95.06 83 THR A O 1
ATOM 630 N N . TYR A 1 84 ? -8.048 0.063 3.090 1.00 95.44 84 TYR A N 1
ATOM 631 C CA . TYR A 1 84 ? -6.621 0.000 3.325 1.00 95.44 84 TYR A CA 1
ATOM 632 C C . TYR A 1 84 ? -5.933 1.042 2.462 1.00 95.44 84 TYR A C 1
ATOM 634 O O . TYR A 1 84 ? -6.112 1.056 1.248 1.00 95.44 84 TYR A O 1
ATOM 642 N N . LYS A 1 85 ? -5.148 1.912 3.089 1.00 95.56 85 LYS A N 1
ATOM 643 C CA . LYS A 1 85 ? -4.280 2.873 2.412 1.00 95.56 85 LYS A CA 1
ATOM 644 C C . LYS A 1 85 ? -2.856 2.354 2.489 1.00 95.56 85 LYS A C 1
ATOM 646 O O . LYS A 1 85 ? -2.367 2.088 3.583 1.00 95.56 85 LYS A O 1
ATOM 651 N N . ILE A 1 86 ? -2.209 2.198 1.345 1.00 95.19 86 ILE A N 1
ATOM 652 C CA . ILE A 1 86 ? -0.834 1.719 1.259 1.00 95.19 86 ILE A CA 1
ATOM 653 C C . ILE A 1 86 ? 0.000 2.851 0.677 1.00 95.19 86 ILE A C 1
ATOM 655 O O . ILE A 1 86 ? -0.315 3.349 -0.401 1.00 95.19 86 ILE A O 1
ATOM 659 N N . GLU A 1 87 ? 1.031 3.268 1.403 1.00 94.56 87 GLU A N 1
ATOM 660 C CA . GLU A 1 87 ? 2.023 4.233 0.933 1.00 94.56 87 GLU A CA 1
ATOM 661 C C . GLU A 1 87 ? 3.063 3.510 0.083 1.00 94.56 87 GLU A C 1
ATOM 663 O O . GLU A 1 87 ? 3.633 2.496 0.497 1.00 94.56 87 GLU A O 1
ATOM 668 N N . ILE A 1 88 ? 3.276 4.031 -1.120 1.00 94.50 88 ILE A N 1
ATOM 669 C CA . ILE A 1 88 ? 4.118 3.433 -2.147 1.00 94.50 88 ILE A CA 1
ATOM 670 C C . ILE A 1 88 ? 5.171 4.456 -2.559 1.00 94.50 88 ILE A C 1
ATOM 672 O O . ILE A 1 88 ? 4.838 5.609 -2.827 1.00 94.50 88 ILE A O 1
ATOM 676 N N . CYS A 1 89 ? 6.423 4.028 -2.664 1.00 93.25 89 CYS A N 1
ATOM 677 C CA . CYS A 1 89 ? 7.458 4.777 -3.363 1.00 93.25 89 CYS A CA 1
ATOM 678 C C . CYS A 1 89 ? 7.701 4.126 -4.725 1.00 93.25 89 CYS A C 1
ATOM 680 O O . CYS A 1 89 ? 7.998 2.934 -4.818 1.00 93.25 89 CYS A O 1
ATOM 682 N N . ASN A 1 90 ? 7.529 4.900 -5.790 1.00 92.38 90 ASN A N 1
ATOM 683 C CA . ASN A 1 90 ? 7.713 4.441 -7.159 1.00 92.38 90 ASN A CA 1
ATOM 684 C C . ASN A 1 90 ? 9.207 4.378 -7.532 1.00 92.38 90 ASN A C 1
ATOM 686 O O . ASN A 1 90 ? 10.041 5.019 -6.884 1.00 92.38 90 ASN A O 1
ATOM 690 N N . PRO A 1 91 ? 9.573 3.677 -8.621 1.00 90.69 91 PRO A N 1
ATOM 691 C CA . PRO A 1 91 ? 10.963 3.597 -9.080 1.00 90.69 91 PRO A CA 1
ATOM 692 C C . PRO A 1 91 ? 11.617 4.959 -9.370 1.00 90.69 91 PRO A C 1
ATOM 694 O O . PRO A 1 91 ? 12.831 5.113 -9.237 1.00 90.69 91 PRO A O 1
ATOM 697 N N . ASP A 1 92 ? 10.819 5.960 -9.749 1.00 93.44 92 ASP A N 1
ATOM 698 C CA . ASP A 1 92 ? 11.253 7.342 -9.992 1.00 93.44 92 ASP A CA 1
ATOM 699 C C . ASP A 1 92 ? 11.395 8.178 -8.704 1.00 93.44 92 ASP A C 1
ATOM 701 O O . ASP A 1 92 ? 11.684 9.373 -8.771 1.00 93.44 92 ASP A O 1
ATOM 705 N N . ARG A 1 93 ? 11.241 7.542 -7.533 1.00 88.50 93 ARG A N 1
ATOM 706 C CA . ARG A 1 93 ? 11.224 8.143 -6.189 1.00 88.50 93 ARG A CA 1
ATOM 707 C C . ARG A 1 93 ? 10.044 9.073 -5.928 1.00 88.50 93 ARG A C 1
ATOM 709 O O . ARG A 1 93 ? 10.078 9.829 -4.958 1.00 88.50 93 ARG A O 1
ATOM 716 N N . SER A 1 94 ? 9.015 9.042 -6.770 1.00 90.75 94 SER A N 1
ATOM 717 C CA . SER A 1 94 ? 7.758 9.698 -6.435 1.00 90.75 94 SER A CA 1
ATOM 718 C C . SER A 1 94 ? 7.032 8.903 -5.351 1.00 90.75 94 SER A C 1
ATOM 720 O O . SER A 1 94 ? 6.914 7.678 -5.415 1.00 90.75 94 SER A O 1
ATOM 722 N N . GLU A 1 95 ? 6.556 9.613 -4.336 1.00 91.56 95 GLU A N 1
ATOM 723 C CA . GLU A 1 95 ? 5.726 9.040 -3.283 1.00 91.56 95 GLU A CA 1
ATOM 724 C C . GLU A 1 95 ? 4.256 9.107 -3.701 1.00 91.56 95 GLU A C 1
ATOM 726 O O . GLU A 1 95 ? 3.779 10.111 -4.239 1.00 91.56 95 GLU A O 1
ATOM 731 N N . GLY A 1 96 ? 3.527 8.032 -3.436 1.00 90.44 96 GLY A N 1
ATOM 732 C CA . GLY A 1 96 ? 2.108 7.917 -3.716 1.00 90.44 96 GLY A CA 1
ATOM 733 C C . GLY A 1 96 ? 1.399 7.077 -2.668 1.00 90.44 96 GLY A C 1
ATOM 734 O O . GLY A 1 96 ? 1.995 6.528 -1.741 1.00 90.44 96 GLY A O 1
ATOM 735 N N . PHE A 1 97 ? 0.088 6.966 -2.823 1.00 93.06 97 PHE A N 1
ATOM 736 C CA . PHE A 1 97 ? -0.713 6.047 -2.037 1.00 93.06 97 PHE A CA 1
ATOM 737 C C . PHE A 1 97 ? -1.736 5.365 -2.931 1.00 93.06 97 PHE A C 1
ATOM 739 O O . PHE A 1 97 ? -2.202 5.949 -3.908 1.00 93.06 97 PHE A O 1
ATOM 746 N N . VAL A 1 98 ? -2.110 4.149 -2.559 1.00 94.31 98 VAL A N 1
ATOM 747 C CA . VAL A 1 98 ? -3.229 3.428 -3.161 1.00 94.31 98 VAL A CA 1
ATOM 748 C C . VAL A 1 98 ? -4.252 3.099 -2.090 1.00 94.31 98 VAL A C 1
ATOM 750 O O . VAL A 1 98 ? -3.892 2.745 -0.963 1.00 94.31 98 VAL A O 1
ATOM 753 N N . LEU A 1 99 ? -5.530 3.217 -2.438 1.00 95.00 99 LEU A N 1
ATOM 754 C CA . LEU A 1 99 ? -6.622 2.755 -1.596 1.00 95.00 99 LEU A CA 1
ATOM 755 C C . LEU A 1 99 ? -7.151 1.428 -2.129 1.00 95.00 99 LEU A C 1
ATOM 757 O O . LEU A 1 99 ? -7.504 1.310 -3.302 1.00 95.00 99 LEU A O 1
ATOM 761 N N . MET A 1 100 ? -7.254 0.437 -1.250 1.00 95.56 100 MET A N 1
ATOM 762 C CA . MET A 1 100 ? -7.814 -0.875 -1.549 1.00 95.56 100 MET A CA 1
ATOM 763 C C . MET A 1 100 ? -8.908 -1.239 -0.551 1.00 95.56 100 MET A C 1
ATOM 765 O O . MET A 1 100 ? -8.872 -0.827 0.606 1.00 95.56 100 MET A O 1
ATOM 769 N N . ASN A 1 101 ? -9.871 -2.052 -0.968 1.00 95.00 101 ASN A N 1
ATOM 770 C CA . ASN A 1 101 ? -10.793 -2.687 -0.026 1.00 95.00 101 ASN A CA 1
ATOM 771 C C . ASN A 1 101 ? -10.197 -3.982 0.561 1.00 95.00 101 ASN A C 1
ATOM 773 O O . ASN A 1 101 ? -9.145 -4.457 0.128 1.00 95.00 101 ASN A O 1
ATOM 777 N N . GLY A 1 102 ? -10.893 -4.608 1.515 1.00 92.75 102 GLY A N 1
ATOM 778 C CA . GLY A 1 102 ? -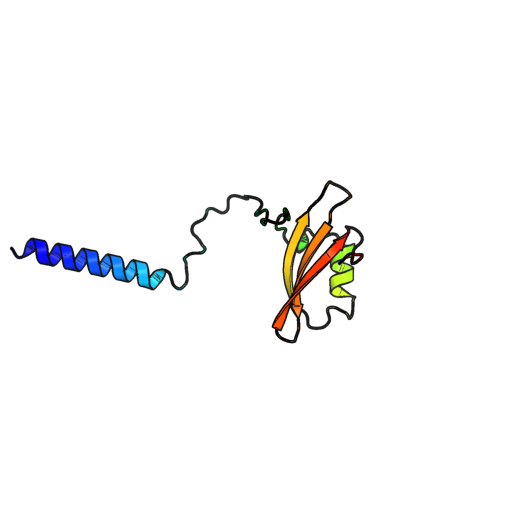10.464 -5.882 2.113 1.00 92.75 102 GLY A CA 1
ATOM 779 C C . GLY A 1 102 ? -10.321 -7.066 1.143 1.00 92.75 102 GLY A C 1
ATOM 780 O O . GLY A 1 102 ? -9.714 -8.076 1.498 1.00 92.75 102 GLY A O 1
ATOM 781 N N . ARG A 1 103 ? -10.824 -6.947 -0.094 1.00 94.31 103 ARG A N 1
ATOM 782 C CA . ARG A 1 103 ? -10.651 -7.939 -1.169 1.00 94.31 103 ARG A CA 1
ATOM 783 C C . ARG A 1 103 ? -9.425 -7.671 -2.047 1.00 94.31 103 ARG A C 1
ATOM 785 O O . ARG A 1 103 ? -9.195 -8.425 -2.986 1.00 94.31 103 ARG A O 1
ATOM 792 N N . GLY A 1 104 ? -8.639 -6.634 -1.754 1.00 93.19 104 GLY A N 1
ATOM 793 C CA . GLY A 1 104 ? -7.480 -6.252 -2.562 1.00 93.19 104 GLY A CA 1
ATOM 794 C C . GLY A 1 104 ? -7.846 -5.580 -3.884 1.00 93.19 104 GLY A C 1
ATOM 795 O O . GLY A 1 104 ? -7.004 -5.523 -4.777 1.00 93.19 104 GLY A O 1
ATOM 796 N N . GLU A 1 105 ? -9.080 -5.094 -4.035 1.00 94.50 105 GLU A N 1
ATOM 797 C CA . GLU A 1 105 ? -9.495 -4.314 -5.204 1.00 94.50 105 GLU A CA 1
ATOM 798 C C . GLU A 1 105 ? -9.118 -2.848 -4.982 1.00 94.50 105 GLU A C 1
ATOM 800 O O . GLU A 1 105 ? -9.442 -2.277 -3.937 1.00 94.50 105 GLU A O 1
ATOM 805 N N . VAL A 1 106 ? -8.453 -2.242 -5.966 1.00 93.88 106 VAL A N 1
ATOM 806 C CA . VAL A 1 106 ? -8.095 -0.819 -5.941 1.00 93.88 106 VAL A CA 1
ATOM 807 C C . VAL A 1 106 ? -9.354 0.022 -6.127 1.00 93.88 106 VAL A C 1
ATOM 809 O O . VAL A 1 106 ? -10.099 -0.167 -7.086 1.00 93.88 106 VAL A O 1
ATOM 812 N N . ILE A 1 107 ? -9.579 0.956 -5.207 1.00 93.56 107 ILE A N 1
ATOM 813 C CA . ILE A 1 107 ? -10.712 1.889 -5.236 1.00 93.56 107 ILE A CA 1
ATOM 814 C C . ILE A 1 107 ? -10.276 3.335 -5.498 1.00 93.56 107 ILE A C 1
ATOM 816 O O . ILE A 1 107 ? -11.128 4.164 -5.825 1.00 93.56 107 ILE A O 1
ATOM 820 N N . LYS A 1 108 ? -8.979 3.646 -5.355 1.00 84.06 108 LYS A N 1
ATOM 821 C CA . LYS A 1 108 ? -8.383 4.933 -5.723 1.00 84.06 108 LYS A CA 1
ATOM 822 C C . LYS A 1 108 ? -6.874 4.839 -5.892 1.00 84.06 108 LYS A C 1
ATOM 824 O O . LYS A 1 108 ? -6.248 4.125 -5.074 1.00 84.06 108 LYS A O 1
#